Protein AF-A0AAV4FGJ1-F1 (afdb_monomer_lite)

Foldseek 3Di:
DVVVVCVVVVVPPPPPPPDPVNVVVVVVVVVVVVVVVVVVVVVVVVVVCCCVVCVPPDDDDDDAQDFDWDFDPPDPDPVPTDTDTRDGHHDDDDDDD

Radius of gyration: 28.73 Å; chains: 1; bounding box: 52×42×65 Å

Organism: NCBI:txid1093978

Secondary structure (DSSP, 8-state):
--HHHHHHTT---------HHHHHHHHHHHHHHHHHHHHHHHHHHHHHHHHHHHTT----PPPTT-EEEEE----SSTTT--EEEEEE-----S---

pLDDT: mean 84.72, std 12.52, range [44.38, 97.94]

Sequence (97 aa):
MHILRELWTKNIEEPEVKTSYEHVLNLRERLGDTLKIAREELEKAQGRQKHYYDRTAMCRKLSVGEKVLVLLPTDSNKLLMQWKGPFEVVATVGVKD

Structure (mmCIF, N/CA/C/O backbone):
data_AF-A0AAV4FGJ1-F1
#
_entry.id   AF-A0AAV4FGJ1-F1
#
loop_
_atom_site.group_PDB
_atom_site.id
_atom_site.type_symbol
_atom_site.label_atom_id
_atom_site.label_alt_id
_atom_site.label_comp_id
_atom_site.label_asym_id
_atom_site.label_entity_id
_atom_site.label_seq_id
_atom_site.pdbx_PDB_ins_code
_atom_site.Cartn_x
_atom_site.Cartn_y
_atom_site.Cartn_z
_atom_site.occupancy
_atom_site.B_iso_or_equiv
_atom_site.auth_seq_id
_atom_site.auth_comp_id
_atom_site.auth_asym_id
_atom_site.auth_atom_id
_atom_site.pdbx_PDB_model_num
ATOM 1 N N . MET A 1 1 ? 25.747 24.274 -22.717 1.00 55.34 1 MET A N 1
ATOM 2 C CA . MET A 1 1 ? 26.336 24.901 -23.927 1.00 55.34 1 MET A CA 1
ATOM 3 C C . MET A 1 1 ? 27.109 23.900 -24.806 1.00 55.34 1 MET A C 1
ATOM 5 O O . MET A 1 1 ? 28.053 24.294 -25.474 1.00 55.34 1 MET A O 1
ATOM 9 N N . HIS A 1 2 ? 26.733 22.615 -24.839 1.00 62.16 2 HIS A N 1
ATOM 10 C CA . HIS A 1 2 ? 27.366 21.625 -25.732 1.00 62.16 2 HIS A CA 1
ATOM 11 C C . HIS A 1 2 ? 26.470 21.375 -26.955 1.00 62.16 2 HIS A C 1
ATOM 13 O O . HIS A 1 2 ? 26.867 21.626 -28.086 1.00 62.16 2 HIS A O 1
ATOM 19 N N . ILE A 1 3 ? 25.189 21.120 -26.675 1.00 69.31 3 ILE A N 1
ATOM 20 C CA . ILE A 1 3 ? 24.116 20.878 -27.651 1.00 69.31 3 ILE A CA 1
ATOM 21 C C . ILE A 1 3 ? 23.985 22.008 -28.695 1.00 69.31 3 ILE A C 1
ATOM 23 O O . ILE A 1 3 ? 23.866 21.753 -29.887 1.00 69.31 3 ILE A O 1
ATOM 27 N N . LEU A 1 4 ? 24.056 23.279 -28.271 1.00 73.62 4 LEU A N 1
ATOM 28 C CA . LEU A 1 4 ? 23.973 24.439 -29.179 1.00 73.62 4 LEU A CA 1
ATOM 29 C C . LEU A 1 4 ? 25.168 24.544 -30.140 1.00 73.62 4 LEU A C 1
ATOM 31 O O . LEU A 1 4 ? 25.004 24.980 -31.276 1.00 73.62 4 LEU A O 1
ATOM 35 N N . ARG A 1 5 ? 26.367 24.152 -29.689 1.00 73.81 5 ARG A N 1
ATOM 36 C CA . ARG A 1 5 ? 27.571 24.148 -30.527 1.00 73.81 5 ARG A CA 1
ATOM 37 C C . ARG A 1 5 ? 27.453 23.046 -31.575 1.00 73.81 5 ARG A C 1
ATOM 39 O O . ARG A 1 5 ? 27.630 23.315 -32.755 1.00 73.81 5 ARG A O 1
ATOM 46 N N . GLU A 1 6 ? 27.083 21.840 -31.164 1.0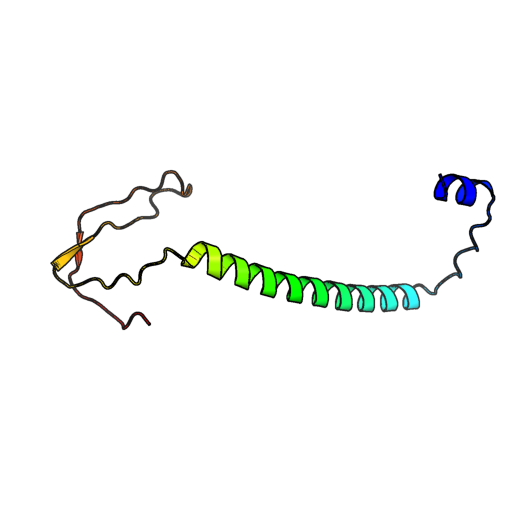0 66.81 6 GLU A N 1
ATOM 47 C CA . GLU A 1 6 ? 26.914 20.681 -32.052 1.00 66.81 6 GLU A CA 1
ATOM 48 C C . GLU A 1 6 ? 25.886 20.935 -33.165 1.00 66.81 6 GLU A C 1
ATOM 50 O O . GLU A 1 6 ? 26.193 20.708 -34.335 1.00 66.81 6 GLU A O 1
ATOM 55 N N . LEU A 1 7 ? 24.725 21.511 -32.826 1.00 71.62 7 LEU A N 1
ATOM 56 C CA . LEU A 1 7 ? 23.677 21.863 -33.795 1.00 71.62 7 LEU A CA 1
ATOM 57 C C . LEU A 1 7 ? 24.154 22.875 -34.847 1.00 71.62 7 LEU A C 1
ATOM 59 O O . LEU A 1 7 ? 23.832 22.747 -36.027 1.00 71.62 7 LEU A O 1
ATOM 63 N N . TRP A 1 8 ? 24.929 23.882 -34.436 1.00 72.81 8 TRP A N 1
ATOM 64 C CA . TRP A 1 8 ? 25.386 24.938 -35.341 1.00 72.81 8 TRP A CA 1
ATOM 65 C C . TRP A 1 8 ? 26.580 24.505 -36.201 1.00 72.81 8 TRP A C 1
ATOM 67 O O . TRP A 1 8 ? 26.728 24.964 -37.332 1.00 72.81 8 TRP A O 1
ATOM 77 N N . THR A 1 9 ? 27.408 23.583 -35.702 1.00 78.50 9 THR A N 1
ATOM 78 C CA . THR A 1 9 ? 28.598 23.115 -36.433 1.00 78.50 9 THR A CA 1
ATOM 79 C C . THR A 1 9 ? 28.270 22.056 -37.495 1.00 78.50 9 THR A C 1
ATOM 81 O O . THR A 1 9 ? 29.181 21.606 -38.179 1.00 78.50 9 THR A O 1
ATOM 84 N N . LYS A 1 10 ? 26.998 21.638 -37.645 1.00 62.41 10 LYS A N 1
ATOM 85 C CA . LYS A 1 10 ? 26.565 20.535 -38.532 1.00 62.41 10 LYS A CA 1
ATOM 86 C C . LYS A 1 10 ? 27.371 19.232 -38.357 1.00 62.41 10 LYS A C 1
ATOM 88 O O . LYS A 1 10 ? 27.300 18.357 -39.206 1.00 62.41 10 LYS A O 1
ATOM 93 N N . ASN A 1 11 ? 28.061 19.070 -37.225 1.00 58.00 11 ASN A N 1
ATOM 94 C CA . ASN A 1 11 ? 28.725 17.834 -36.789 1.00 58.00 11 ASN A CA 1
ATOM 95 C C . ASN A 1 11 ? 27.704 16.849 -36.193 1.00 58.00 11 ASN A C 1
ATOM 97 O O . ASN A 1 11 ? 27.974 16.147 -35.222 1.00 58.00 11 ASN A O 1
ATOM 101 N N . ILE A 1 12 ? 26.490 16.853 -36.733 1.00 60.16 12 ILE A N 1
ATOM 102 C CA . ILE A 1 12 ? 25.520 15.806 -36.471 1.00 60.16 12 ILE A CA 1
ATOM 103 C C . ILE A 1 12 ? 25.881 14.774 -37.523 1.00 60.16 12 ILE A C 1
ATOM 105 O O . ILE A 1 12 ? 25.619 15.011 -38.701 1.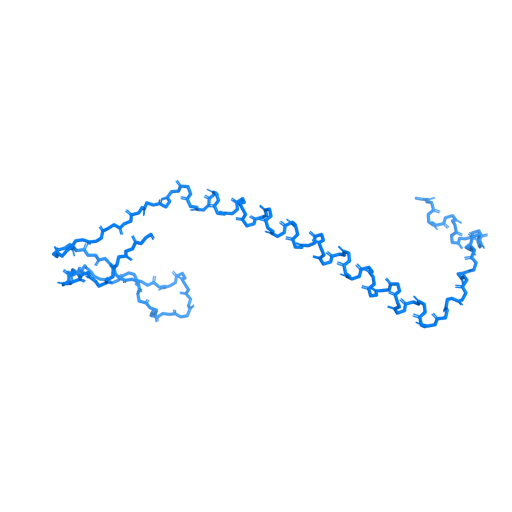00 60.16 12 ILE A O 1
ATOM 109 N N . GLU A 1 13 ? 26.560 13.697 -37.125 1.00 61.84 13 GLU A N 1
ATOM 110 C CA . GLU A 1 13 ? 26.634 12.517 -37.983 1.00 61.84 13 GLU A CA 1
ATOM 111 C C . GLU A 1 13 ? 25.200 12.235 -38.426 1.00 61.84 13 GLU A C 1
ATOM 113 O O . GLU A 1 13 ? 24.318 12.071 -37.575 1.00 61.84 13 GLU A O 1
ATOM 118 N N . GLU A 1 14 ? 24.941 12.345 -39.735 1.00 59.28 14 GLU A N 1
ATOM 119 C CA . GLU A 1 14 ? 23.605 12.115 -40.270 1.00 59.28 14 GLU A CA 1
ATOM 120 C C . GLU A 1 14 ? 23.143 10.775 -39.710 1.00 59.28 14 GLU A C 1
ATOM 122 O O . GLU A 1 14 ? 23.880 9.792 -39.843 1.00 59.28 14 GLU A O 1
ATOM 127 N N . PRO A 1 15 ? 22.000 10.732 -39.000 1.00 61.75 15 PRO A N 1
ATOM 128 C CA . PRO A 1 15 ? 21.574 9.500 -38.378 1.00 61.75 15 PRO A CA 1
ATOM 129 C C . PRO A 1 15 ? 21.463 8.475 -39.494 1.00 61.75 15 PRO A C 1
ATOM 131 O O . PRO A 1 15 ? 20.673 8.662 -40.422 1.00 61.75 15 PRO A O 1
ATOM 134 N N . GLU A 1 16 ? 22.297 7.436 -39.409 1.00 60.38 16 GLU A N 1
ATOM 135 C CA . GLU A 1 16 ? 22.246 6.277 -40.287 1.00 60.38 16 GLU A CA 1
ATOM 136 C C . GLU A 1 16 ? 20.769 5.921 -40.445 1.00 60.38 16 GLU A C 1
ATOM 138 O O . GLU A 1 16 ? 20.064 5.785 -39.437 1.00 60.38 16 GLU A O 1
ATOM 143 N N . VAL A 1 17 ? 20.265 5.939 -41.684 1.00 61.25 17 VAL A N 1
ATOM 144 C CA . VAL A 1 17 ? 18.834 5.793 -41.967 1.00 61.25 17 VAL A CA 1
ATOM 145 C C . VAL A 1 17 ? 18.438 4.381 -41.556 1.00 61.25 17 VAL A C 1
ATOM 147 O O . VAL A 1 17 ? 18.471 3.451 -42.356 1.00 61.25 17 VAL A O 1
ATOM 150 N N . LYS A 1 18 ? 18.105 4.213 -40.275 1.00 62.22 18 LYS A N 1
ATOM 151 C CA . LYS A 1 18 ? 17.668 2.940 -39.725 1.00 62.22 18 LYS A CA 1
ATOM 152 C C . LYS A 1 18 ? 16.397 2.565 -40.444 1.00 62.22 18 LYS A C 1
ATOM 154 O O . LYS A 1 18 ? 15.467 3.373 -40.553 1.00 62.22 18 LYS A O 1
ATOM 159 N N . THR A 1 19 ? 16.349 1.333 -40.922 1.00 80.81 19 THR A N 1
ATOM 160 C CA . THR A 1 19 ? 15.127 0.826 -41.533 1.00 80.81 19 THR A CA 1
ATOM 161 C C . THR A 1 19 ? 14.017 0.930 -40.486 1.00 80.81 19 THR A C 1
ATOM 163 O O . THR A 1 19 ? 14.242 0.664 -39.304 1.00 80.81 19 THR A O 1
ATOM 166 N N . SER A 1 20 ? 12.806 1.321 -40.884 1.00 79.69 20 SER A N 1
ATOM 167 C CA . SER A 1 20 ? 11.661 1.448 -39.965 1.00 79.69 20 SER A CA 1
ATOM 168 C C . SER A 1 20 ? 11.469 0.202 -39.084 1.00 79.69 20 SER A C 1
ATOM 170 O O . SER A 1 20 ? 11.113 0.309 -37.913 1.00 79.69 20 SER A O 1
ATOM 172 N N . TYR A 1 21 ? 11.799 -0.972 -39.624 1.00 82.81 21 TYR A N 1
ATOM 173 C CA . TYR A 1 21 ? 11.849 -2.247 -38.916 1.00 82.81 21 TYR A CA 1
ATOM 174 C C . TYR A 1 21 ? 12.854 -2.284 -37.747 1.00 82.81 21 TYR A C 1
ATOM 176 O O . TYR A 1 21 ? 12.494 -2.686 -36.642 1.00 82.81 21 TYR A O 1
ATOM 184 N N . GLU A 1 22 ? 14.091 -1.826 -37.953 1.00 86.25 22 GLU A N 1
ATOM 185 C CA . GLU A 1 22 ? 15.133 -1.782 -36.914 1.00 86.25 22 GLU A CA 1
ATOM 186 C C . GLU A 1 22 ? 14.744 -0.838 -35.778 1.00 86.25 22 GLU A C 1
ATOM 188 O O . GLU A 1 22 ? 14.967 -1.132 -34.602 1.00 86.25 22 GLU A O 1
ATOM 193 N N . HIS A 1 23 ? 14.108 0.285 -36.119 1.00 86.56 23 HIS A N 1
ATOM 194 C CA . HIS A 1 23 ? 13.594 1.221 -35.129 1.00 86.56 23 HIS A CA 1
ATOM 195 C C . HIS A 1 23 ? 12.509 0.582 -34.249 1.00 86.56 23 HIS A C 1
ATOM 197 O O . HIS A 1 23 ? 12.564 0.699 -33.024 1.00 86.56 23 HIS A O 1
ATOM 203 N N . VAL A 1 24 ? 11.548 -0.126 -34.853 1.00 90.94 24 VAL A N 1
ATOM 204 C CA . VAL A 1 24 ? 10.477 -0.821 -34.120 1.00 90.94 24 VAL A CA 1
ATOM 205 C C . VAL A 1 24 ? 11.043 -1.923 -33.221 1.00 90.94 24 VAL A C 1
ATOM 207 O O . VAL A 1 24 ? 10.600 -2.061 -32.078 1.00 90.94 24 VAL A O 1
ATOM 210 N N . LEU A 1 25 ? 12.039 -2.675 -33.696 1.00 91.31 25 LEU A N 1
ATOM 211 C CA . LEU A 1 25 ? 12.688 -3.719 -32.903 1.00 91.31 25 LEU A CA 1
ATOM 212 C C . LEU A 1 25 ? 13.412 -3.127 -31.686 1.00 91.31 25 LEU A C 1
ATOM 214 O O . LEU A 1 25 ? 13.166 -3.554 -30.558 1.00 91.31 25 LEU A O 1
ATOM 218 N N . ASN A 1 26 ? 14.217 -2.082 -31.893 1.00 90.69 26 ASN A N 1
ATOM 219 C CA . ASN A 1 26 ? 14.921 -1.399 -30.809 1.00 90.69 26 ASN A CA 1
ATOM 220 C C . ASN A 1 26 ? 13.954 -0.773 -29.793 1.00 90.69 26 ASN A C 1
ATOM 222 O O . ASN A 1 26 ? 14.195 -0.814 -28.587 1.00 90.69 26 ASN A O 1
ATOM 226 N N . LEU A 1 27 ? 12.837 -0.210 -30.261 1.00 92.81 27 LEU A N 1
ATOM 227 C CA . LEU A 1 27 ? 11.811 0.335 -29.379 1.00 92.81 27 LEU A CA 1
ATOM 228 C C . LEU A 1 27 ? 11.192 -0.757 -28.501 1.00 92.81 27 LEU A C 1
ATOM 230 O O . LEU A 1 27 ? 11.021 -0.548 -27.300 1.00 92.81 27 LEU A O 1
ATOM 234 N N . ARG A 1 28 ? 10.883 -1.925 -29.074 1.00 94.62 28 ARG A N 1
ATOM 235 C CA . ARG A 1 28 ? 10.334 -3.064 -28.327 1.00 94.62 28 ARG A CA 1
ATOM 236 C C . ARG A 1 28 ? 11.290 -3.529 -27.228 1.00 94.62 28 ARG A C 1
ATOM 238 O O . ARG A 1 28 ? 10.838 -3.759 -26.109 1.00 94.62 28 ARG A O 1
ATOM 245 N N . GLU A 1 29 ? 12.579 -3.647 -27.529 1.00 95.44 29 GLU A N 1
ATOM 246 C CA . GLU A 1 29 ? 13.601 -4.028 -26.545 1.00 95.44 29 GLU A CA 1
ATOM 247 C C . GLU A 1 29 ? 13.682 -3.008 -25.406 1.00 95.44 29 GLU A C 1
ATOM 249 O O . GLU A 1 29 ? 13.532 -3.364 -24.239 1.00 95.44 29 GLU A O 1
ATOM 254 N N . ARG A 1 30 ? 13.768 -1.716 -25.742 1.00 95.94 30 ARG A N 1
ATOM 255 C CA . ARG A 1 30 ? 13.805 -0.630 -24.752 1.00 95.94 30 ARG A CA 1
ATOM 256 C C . ARG A 1 30 ? 12.561 -0.589 -23.867 1.00 95.94 30 ARG A C 1
ATOM 258 O O . ARG A 1 30 ? 12.663 -0.302 -22.675 1.00 95.94 30 ARG A O 1
ATOM 265 N N . LEU A 1 31 ? 11.380 -0.860 -24.423 1.00 96.75 31 LEU A N 1
ATOM 266 C CA . LEU A 1 31 ? 10.146 -0.966 -23.639 1.00 96.75 31 LEU A CA 1
ATOM 267 C C . LEU A 1 31 ? 10.189 -2.158 -22.675 1.00 96.75 31 LEU A C 1
ATOM 269 O O . LEU A 1 31 ? 9.753 -2.031 -21.533 1.00 96.75 31 LEU A O 1
ATOM 273 N N . GLY A 1 32 ? 10.749 -3.291 -23.101 1.00 96.44 32 GLY A N 1
ATOM 274 C CA . GLY A 1 32 ? 10.974 -4.445 -22.231 1.00 96.44 32 GLY A CA 1
ATOM 275 C C . GLY A 1 32 ? 11.895 -4.115 -21.055 1.00 96.44 32 GLY A C 1
ATOM 276 O O . GLY A 1 32 ? 11.545 -4.372 -19.902 1.00 96.44 32 GLY A O 1
ATOM 277 N N . ASP A 1 33 ? 13.029 -3.475 -21.335 1.00 96.44 33 ASP A N 1
ATOM 278 C CA . ASP A 1 33 ? 14.016 -3.109 -20.315 1.00 96.44 33 ASP A CA 1
ATOM 279 C C . ASP A 1 33 ? 13.465 -2.080 -19.323 1.00 96.44 33 ASP A C 1
ATOM 281 O O . ASP A 1 33 ? 13.601 -2.228 -18.107 1.00 96.44 33 ASP A O 1
ATOM 285 N N . THR A 1 34 ? 12.783 -1.050 -19.825 1.00 96.62 34 THR A N 1
ATOM 286 C CA . THR A 1 34 ? 12.169 -0.023 -18.970 1.00 96.62 34 THR A CA 1
ATOM 287 C C . THR A 1 34 ? 11.051 -0.590 -18.103 1.00 96.62 34 THR A C 1
ATOM 289 O O . THR A 1 34 ? 10.957 -0.229 -16.929 1.00 96.62 34 THR A O 1
ATOM 292 N N . LEU A 1 35 ? 10.245 -1.522 -18.623 1.00 97.12 35 LEU A N 1
ATOM 293 C CA . LEU A 1 35 ? 9.223 -2.212 -17.838 1.00 97.12 35 LEU A CA 1
ATOM 294 C C . LEU A 1 35 ? 9.842 -3.046 -16.714 1.00 97.12 35 LEU A C 1
ATOM 296 O O . LEU A 1 35 ? 9.315 -3.056 -15.600 1.00 97.12 35 LEU A O 1
ATOM 300 N N . LYS A 1 36 ? 10.964 -3.725 -16.981 1.00 97.50 36 LYS A N 1
ATOM 301 C CA . LYS A 1 36 ? 11.692 -4.486 -15.961 1.00 97.50 36 LYS A CA 1
ATOM 302 C C . LYS A 1 36 ? 12.150 -3.578 -14.819 1.00 97.50 36 LYS A C 1
ATOM 304 O O . LYS A 1 36 ? 11.856 -3.873 -13.663 1.00 97.50 36 LYS A O 1
ATOM 309 N N . ILE A 1 37 ? 12.771 -2.443 -15.141 1.00 97.69 37 ILE A N 1
ATOM 310 C CA . ILE A 1 37 ? 13.204 -1.450 -14.144 1.00 97.69 37 ILE A CA 1
ATOM 311 C C . ILE A 1 37 ? 12.003 -0.918 -13.353 1.00 97.69 37 ILE A C 1
ATOM 313 O O . ILE A 1 37 ? 12.035 -0.870 -12.124 1.00 97.69 37 ILE A O 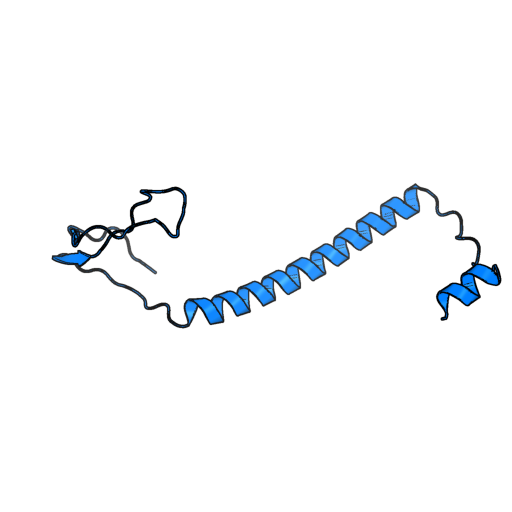1
ATOM 317 N N . ALA A 1 38 ? 10.919 -0.555 -14.044 1.00 97.56 38 ALA A N 1
ATOM 318 C CA . ALA A 1 38 ? 9.708 -0.057 -13.402 1.00 97.56 38 ALA A CA 1
ATOM 319 C C . ALA A 1 38 ? 9.127 -1.078 -12.414 1.00 97.56 38 ALA A C 1
ATOM 321 O O . ALA A 1 38 ? 8.721 -0.704 -11.316 1.00 97.56 38 ALA A O 1
ATOM 322 N N . ARG A 1 39 ? 9.124 -2.366 -12.774 1.00 97.44 39 ARG A N 1
ATOM 323 C CA . ARG A 1 39 ? 8.653 -3.444 -11.901 1.00 97.44 39 ARG A CA 1
ATOM 324 C C . ARG A 1 39 ? 9.522 -3.596 -10.655 1.00 97.44 39 ARG A C 1
ATOM 326 O O . ARG A 1 39 ? 8.979 -3.660 -9.556 1.00 97.44 39 ARG A O 1
ATOM 333 N N . GLU A 1 40 ? 10.842 -3.622 -10.810 1.00 97.94 40 GLU A N 1
ATOM 334 C CA . GLU A 1 40 ? 11.773 -3.750 -9.682 1.00 97.94 40 GLU A CA 1
ATOM 335 C C . GLU A 1 40 ? 11.621 -2.589 -8.687 1.00 97.94 40 GLU A C 1
ATOM 337 O O . GLU A 1 40 ? 11.578 -2.796 -7.473 1.00 97.94 40 GLU A O 1
ATOM 342 N N . GLU A 1 41 ? 11.486 -1.357 -9.181 1.00 97.50 41 GLU A N 1
ATOM 343 C CA . GLU A 1 41 ? 11.267 -0.193 -8.318 1.00 97.50 41 GLU A CA 1
ATOM 344 C C . GLU A 1 41 ? 9.884 -0.189 -7.665 1.00 97.50 41 GLU A C 1
ATOM 346 O O . GLU A 1 41 ? 9.747 0.219 -6.507 1.00 97.50 41 GLU A O 1
ATOM 351 N N . LEU A 1 42 ? 8.865 -0.689 -8.366 1.00 97.69 42 LEU A N 1
ATOM 352 C CA . LEU A 1 42 ? 7.522 -0.850 -7.824 1.00 97.69 42 LEU A CA 1
ATOM 353 C C . LEU A 1 42 ? 7.521 -1.854 -6.664 1.00 97.69 42 LEU A C 1
ATOM 355 O O . LEU A 1 42 ? 6.968 -1.548 -5.609 1.00 97.69 42 LEU A O 1
ATOM 359 N N . GLU A 1 43 ? 8.196 -2.995 -6.800 1.00 97.50 43 GLU A N 1
ATOM 360 C CA . GLU A 1 43 ? 8.334 -3.993 -5.729 1.00 97.50 43 GLU A CA 1
ATOM 361 C C . GLU A 1 43 ? 9.065 -3.408 -4.502 1.00 97.50 43 GLU A C 1
ATOM 363 O O . GLU A 1 43 ? 8.596 -3.536 -3.365 1.00 97.50 43 GLU A O 1
ATOM 368 N N . LYS A 1 44 ? 10.158 -2.659 -4.708 1.00 97.50 44 LYS A N 1
ATOM 369 C CA . LYS A 1 44 ? 10.859 -1.948 -3.619 1.00 97.50 44 LYS A CA 1
ATOM 370 C C . LYS A 1 44 ? 9.960 -0.914 -2.941 1.00 97.50 44 LYS A C 1
ATOM 372 O O . LYS A 1 44 ? 9.958 -0.796 -1.712 1.00 97.50 44 LYS A O 1
ATOM 377 N N . ALA A 1 45 ? 9.206 -0.142 -3.722 1.00 96.94 45 ALA A N 1
ATOM 378 C CA . ALA A 1 45 ? 8.285 0.861 -3.203 1.00 96.94 45 ALA A CA 1
ATOM 379 C C . ALA A 1 45 ? 7.157 0.219 -2.388 1.00 96.94 45 ALA A C 1
ATOM 381 O O . ALA A 1 45 ? 6.875 0.701 -1.291 1.00 96.94 45 ALA A O 1
ATOM 382 N N . GLN A 1 46 ? 6.578 -0.886 -2.864 1.00 96.62 46 GLN A N 1
ATOM 383 C CA . GLN A 1 46 ? 5.581 -1.665 -2.127 1.00 96.62 46 GLN A CA 1
ATOM 384 C C . GLN A 1 46 ? 6.129 -2.154 -0.784 1.00 96.62 46 GLN A C 1
ATOM 386 O O . GLN A 1 46 ? 5.463 -1.992 0.238 1.00 96.62 46 GLN A O 1
ATOM 391 N N . GLY A 1 47 ? 7.360 -2.673 -0.751 1.00 96.25 47 GLY A N 1
ATOM 392 C CA . GLY A 1 47 ? 8.012 -3.090 0.493 1.00 96.25 47 GLY A CA 1
ATOM 393 C C . GLY A 1 47 ? 8.139 -1.946 1.506 1.00 96.25 47 GLY A C 1
ATOM 394 O O . GLY A 1 47 ? 7.767 -2.099 2.671 1.00 96.25 47 GLY A O 1
ATOM 395 N N . ARG A 1 48 ? 8.590 -0.766 1.055 1.00 95.75 48 ARG A N 1
ATOM 396 C CA . ARG A 1 48 ? 8.666 0.439 1.901 1.00 95.75 48 ARG A CA 1
ATOM 397 C C . ARG A 1 48 ? 7.288 0.867 2.399 1.00 95.75 48 ARG A C 1
ATOM 399 O O . ARG A 1 48 ? 7.126 1.117 3.589 1.00 95.75 48 ARG A O 1
ATOM 406 N N . GLN A 1 49 ? 6.302 0.943 1.509 1.00 95.56 49 GLN A N 1
ATOM 407 C CA . GLN A 1 49 ? 4.937 1.343 1.853 1.00 95.56 49 GLN A CA 1
ATOM 408 C C . GLN A 1 49 ? 4.336 0.409 2.900 1.00 95.56 49 GLN A C 1
ATOM 410 O O . GLN A 1 49 ? 3.854 0.891 3.920 1.00 95.56 49 GLN A O 1
ATOM 415 N N . LYS A 1 50 ? 4.440 -0.909 2.701 1.00 94.06 50 LYS A N 1
ATOM 416 C CA . LYS A 1 50 ? 3.977 -1.904 3.671 1.00 94.06 50 LYS A CA 1
ATOM 417 C C . LYS A 1 50 ? 4.622 -1.681 5.035 1.00 94.06 50 LYS A C 1
ATOM 419 O O . LYS A 1 50 ? 3.923 -1.574 6.032 1.00 94.06 50 LYS A O 1
ATOM 424 N N . HIS A 1 51 ? 5.945 -1.526 5.078 1.00 92.75 51 HIS A N 1
ATOM 425 C CA . HIS A 1 51 ? 6.649 -1.262 6.331 1.00 92.75 51 HIS A CA 1
ATOM 426 C C . HIS A 1 51 ? 6.149 0.012 7.032 1.00 92.75 51 HIS A C 1
ATOM 428 O O . HIS A 1 51 ? 5.858 -0.022 8.224 1.00 92.75 51 HIS A O 1
ATOM 434 N N . TYR A 1 52 ? 6.017 1.132 6.315 1.00 94.06 52 TYR A N 1
ATOM 435 C CA . TYR A 1 52 ? 5.615 2.406 6.919 1.00 94.06 52 TYR A CA 1
ATOM 436 C C . TYR A 1 52 ? 4.136 2.470 7.306 1.00 94.06 52 TYR A C 1
ATOM 438 O O . TYR A 1 52 ? 3.815 3.081 8.327 1.00 94.06 52 TYR A O 1
ATOM 446 N N . TYR A 1 53 ? 3.241 1.883 6.513 1.00 91.38 53 TYR A N 1
ATOM 447 C CA . TYR A 1 53 ? 1.801 1.949 6.758 1.00 91.38 53 TYR A CA 1
ATOM 448 C C . TYR A 1 53 ? 1.320 0.868 7.731 1.00 91.38 53 TYR A C 1
ATOM 450 O O . TYR A 1 53 ? 0.448 1.156 8.550 1.00 91.38 53 TYR A O 1
ATOM 458 N N . ASP A 1 54 ? 1.944 -0.315 7.745 1.00 91.75 54 ASP A N 1
ATOM 459 C CA . ASP A 1 54 ? 1.573 -1.395 8.668 1.00 91.75 54 ASP A CA 1
ATOM 460 C C . ASP A 1 54 ? 2.258 -1.269 10.038 1.00 91.75 54 ASP A C 1
ATOM 462 O O . ASP A 1 54 ? 1.903 -1.986 10.969 1.00 91.75 54 ASP A O 1
ATOM 466 N N . ARG A 1 55 ? 3.211 -0.341 10.225 1.00 88.94 55 ARG A N 1
ATOM 467 C CA . ARG A 1 55 ? 3.960 -0.199 11.494 1.00 88.94 55 ARG A CA 1
ATOM 468 C C . ARG A 1 55 ? 3.076 -0.001 12.732 1.00 88.94 55 ARG A C 1
ATOM 470 O O . ARG A 1 55 ? 3.468 -0.380 13.828 1.00 88.94 55 ARG A O 1
ATOM 477 N N . THR A 1 56 ? 1.911 0.628 12.571 1.00 86.81 56 THR A N 1
ATOM 478 C CA . THR A 1 56 ? 0.919 0.838 13.642 1.00 86.81 56 THR A CA 1
ATOM 479 C C . THR A 1 56 ? -0.318 -0.039 13.468 1.00 86.81 56 THR A C 1
ATOM 481 O O . THR A 1 56 ? -1.304 0.136 14.186 1.00 86.81 56 THR A O 1
ATOM 484 N N . ALA A 1 57 ? -0.316 -0.945 12.488 1.00 85.00 57 ALA A N 1
ATOM 485 C CA . ALA A 1 57 ? -1.415 -1.867 12.284 1.00 85.00 57 ALA A CA 1
ATOM 486 C C . ALA A 1 57 ? -1.407 -2.887 13.424 1.0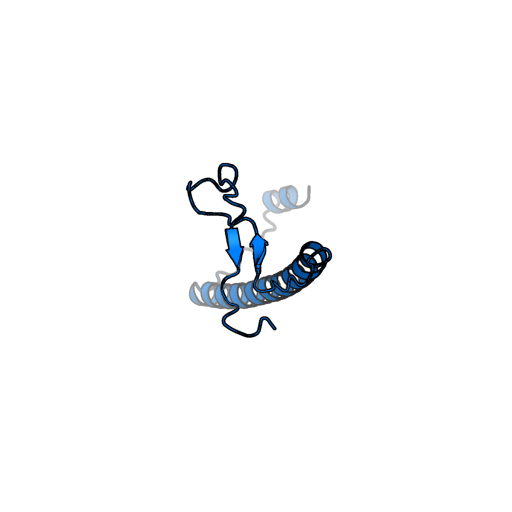0 85.00 57 ALA A C 1
ATOM 488 O O . ALA A 1 57 ? -0.503 -3.705 13.563 1.00 85.00 57 ALA A O 1
ATOM 489 N N . MET A 1 58 ? -2.428 -2.813 14.269 1.00 81.12 58 MET A N 1
ATOM 490 C CA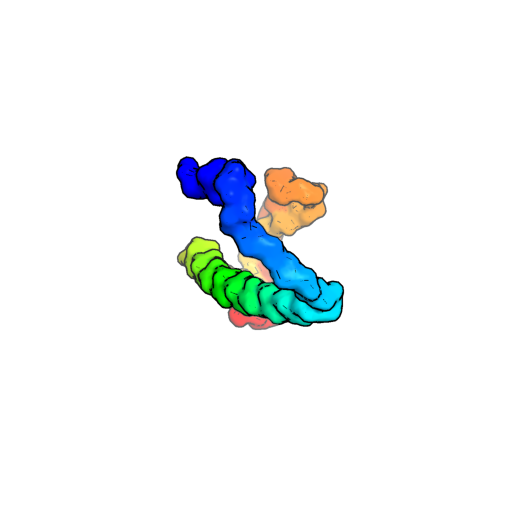 . MET A 1 58 ? -2.639 -3.782 15.332 1.00 81.12 58 MET A CA 1
ATOM 491 C C . MET A 1 58 ? -3.604 -4.853 14.832 1.00 81.12 58 MET A C 1
ATOM 493 O O . MET A 1 58 ? -4.646 -4.526 14.257 1.00 81.12 58 MET A O 1
ATOM 497 N N . CYS A 1 59 ? -3.285 -6.125 15.071 1.00 78.25 59 CYS A N 1
ATOM 498 C CA . CYS A 1 59 ? -4.209 -7.217 14.786 1.00 78.25 59 CYS A CA 1
ATOM 499 C C . CYS A 1 59 ? -5.431 -7.082 15.710 1.00 78.25 59 CYS A C 1
ATOM 501 O O . CYS A 1 59 ? -5.345 -7.312 16.917 1.00 78.25 59 CYS A O 1
ATOM 503 N N . ARG A 1 60 ? -6.567 -6.645 15.154 1.00 80.81 60 ARG A N 1
ATOM 504 C CA . ARG A 1 60 ? -7.820 -6.474 15.901 1.00 80.81 60 ARG A CA 1
ATOM 505 C C . ARG A 1 60 ? -8.623 -7.768 15.854 1.00 80.81 60 ARG A C 1
ATOM 507 O O . ARG A 1 60 ? -9.233 -8.090 14.830 1.00 80.81 60 ARG A O 1
ATOM 514 N N . LYS A 1 61 ? -8.637 -8.485 16.976 1.00 84.06 61 LYS A N 1
ATOM 515 C CA . LYS A 1 61 ? -9.563 -9.594 17.220 1.00 84.06 61 LYS A CA 1
ATOM 516 C C . LYS A 1 61 ? -10.817 -9.021 17.866 1.00 84.06 61 LYS A C 1
ATOM 518 O O . LYS A 1 61 ? -10.704 -8.337 18.872 1.00 84.06 61 LYS A O 1
ATOM 523 N N . LEU A 1 62 ? -11.966 -9.273 17.250 1.00 87.31 62 LEU A N 1
ATOM 524 C CA . LEU A 1 62 ? -13.264 -8.877 17.788 1.00 87.31 62 LEU A CA 1
ATOM 525 C C . LEU A 1 62 ? -13.840 -10.058 18.560 1.00 87.31 62 LEU A C 1
ATOM 527 O O . LEU A 1 62 ? -13.816 -11.176 18.041 1.00 87.31 62 LEU A O 1
ATOM 531 N N . SER A 1 63 ? -14.347 -9.831 19.766 1.00 89.12 63 SER A N 1
ATOM 532 C CA . SER A 1 63 ? -15.067 -10.848 20.538 1.00 89.12 63 SER A CA 1
ATOM 533 C C . SER A 1 63 ? -16.576 -10.625 20.477 1.00 89.12 63 SER A C 1
ATOM 535 O O . SER A 1 63 ? -17.053 -9.503 20.319 1.00 89.12 63 SER A O 1
ATOM 537 N N . VAL A 1 64 ? -17.343 -11.711 20.599 1.00 92.19 64 VAL A N 1
ATOM 538 C CA . VAL A 1 64 ? -18.805 -11.629 20.728 1.00 92.19 64 VAL A CA 1
ATOM 539 C C . VAL A 1 64 ? -19.152 -10.794 21.966 1.00 92.19 64 VAL A C 1
ATOM 541 O O . VAL A 1 64 ? -18.536 -10.968 23.017 1.00 92.19 64 VAL A O 1
ATOM 544 N N . GLY A 1 65 ? -20.102 -9.870 21.826 1.00 90.75 65 GLY A N 1
ATOM 545 C CA . GLY A 1 65 ? -20.482 -8.907 22.864 1.00 90.75 65 GLY A CA 1
ATOM 546 C C . GLY A 1 65 ? -19.672 -7.604 22.873 1.00 90.75 65 GLY A C 1
ATOM 547 O O . GLY A 1 65 ? -20.019 -6.666 23.591 1.00 90.75 65 GLY A O 1
ATOM 548 N N . GLU A 1 66 ? -18.603 -7.493 22.076 1.00 91.75 66 GLU A N 1
ATOM 549 C CA . GLU A 1 66 ? -17.833 -6.251 21.971 1.00 91.75 66 GLU A CA 1
ATOM 550 C C . GLU A 1 66 ? -18.617 -5.174 21.205 1.00 91.75 66 GLU A C 1
ATOM 552 O O . GLU A 1 66 ? -19.289 -5.449 20.207 1.00 91.75 66 GLU A O 1
ATOM 557 N N . LYS A 1 67 ? -18.515 -3.925 21.671 1.00 93.50 67 LYS A N 1
ATOM 558 C CA . LYS A 1 67 ? -19.133 -2.758 21.039 1.00 93.50 67 LYS A CA 1
ATOM 559 C C . LYS A 1 67 ? -18.182 -2.131 20.026 1.00 93.50 67 LYS A C 1
ATOM 561 O O . LYS A 1 67 ? -17.167 -1.552 20.402 1.00 93.50 67 LYS A O 1
ATOM 566 N N . VAL A 1 68 ? -18.540 -2.190 18.749 1.00 91.75 68 VAL A N 1
ATOM 567 C CA . VAL A 1 68 ? -17.711 -1.723 17.632 1.00 91.75 68 VAL A CA 1
ATOM 568 C C . VAL A 1 68 ? -18.413 -0.658 16.799 1.00 91.75 68 VAL A C 1
ATOM 570 O O . VAL A 1 68 ? -19.639 -0.605 16.707 1.00 91.75 68 VAL A O 1
ATOM 573 N N . LEU A 1 69 ? -17.620 0.199 16.1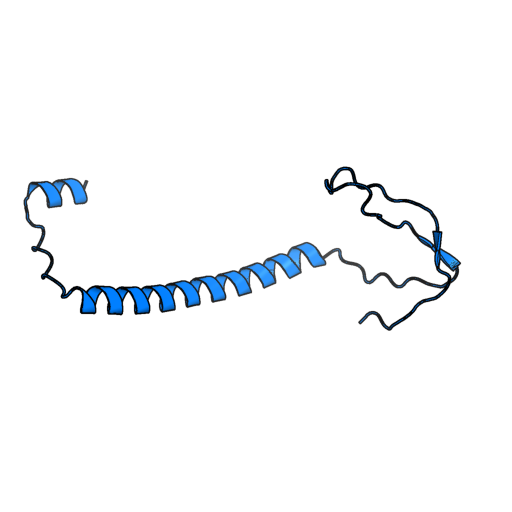61 1.00 93.19 69 LEU A N 1
ATOM 574 C CA . LEU A 1 69 ? -18.109 1.141 15.160 1.00 93.19 69 LEU A CA 1
ATOM 575 C C . LEU A 1 69 ? -17.940 0.548 13.763 1.00 93.19 69 LEU A C 1
ATOM 577 O O . LEU A 1 69 ? -16.932 -0.094 13.465 1.00 93.19 69 LEU A O 1
ATOM 581 N N . VAL A 1 70 ? -18.908 0.813 12.893 1.00 90.69 70 VAL A N 1
ATOM 582 C CA . VAL A 1 70 ? -18.897 0.379 11.496 1.00 90.69 70 VAL A CA 1
ATOM 583 C C . VAL A 1 70 ? -18.839 1.607 10.601 1.00 90.69 70 VAL A C 1
ATOM 585 O O . VAL A 1 70 ? -19.669 2.510 10.711 1.00 90.69 70 VAL A O 1
ATOM 588 N N . LEU A 1 71 ? -17.854 1.641 9.706 1.00 89.69 71 LEU A N 1
ATOM 589 C CA . LEU A 1 71 ? -17.780 2.647 8.654 1.00 89.69 71 LEU A CA 1
ATOM 590 C C . LEU A 1 71 ? -18.643 2.178 7.482 1.00 89.69 71 LEU A C 1
ATOM 592 O O . LEU A 1 71 ? -18.289 1.223 6.792 1.00 89.69 71 LEU A O 1
ATOM 596 N N . LEU A 1 72 ? -19.790 2.824 7.283 1.00 84.88 72 LEU A N 1
ATOM 597 C CA . LEU A 1 72 ? -20.678 2.528 6.161 1.00 84.88 72 LEU A CA 1
ATOM 598 C C . LEU A 1 72 ? -20.362 3.465 4.990 1.00 84.88 72 LEU A C 1
ATOM 600 O O . LEU A 1 72 ? -20.058 4.637 5.228 1.00 84.88 72 LEU A O 1
ATOM 604 N N . PRO A 1 73 ? -20.475 3.001 3.734 1.00 86.44 73 PRO A N 1
ATOM 605 C CA . PRO A 1 73 ? -20.267 3.843 2.565 1.00 86.44 73 PRO A CA 1
ATOM 606 C C . PRO A 1 73 ? -21.485 4.752 2.340 1.00 86.44 73 PRO A C 1
ATOM 608 O O . PRO A 1 73 ? -22.269 4.559 1.418 1.00 86.44 73 PRO A O 1
ATOM 611 N N . THR A 1 74 ? -21.688 5.720 3.234 1.00 85.06 74 THR A N 1
ATOM 612 C CA . THR A 1 74 ? -22.796 6.684 3.166 1.00 85.06 74 THR A CA 1
ATOM 613 C C . THR A 1 74 ? -22.577 7.771 2.120 1.00 85.06 74 THR A C 1
ATOM 615 O O . THR A 1 74 ? -23.535 8.420 1.721 1.00 85.06 74 THR A O 1
ATOM 618 N N . ASP A 1 75 ? -21.330 7.968 1.694 1.00 81.50 75 ASP A N 1
ATOM 619 C CA . ASP A 1 75 ? -20.932 8.934 0.676 1.00 81.50 75 ASP A CA 1
ATOM 620 C C . ASP A 1 75 ? -19.855 8.309 -0.224 1.00 81.50 75 ASP A C 1
ATOM 622 O O . ASP A 1 75 ? -19.095 7.434 0.193 1.00 81.50 75 ASP A O 1
ATOM 626 N N . SER A 1 76 ? -19.779 8.784 -1.460 1.00 83.50 76 SER A N 1
ATOM 627 C CA . SER A 1 76 ? -18.663 8.569 -2.379 1.00 83.50 76 SER A CA 1
ATOM 628 C C . SER A 1 76 ? -17.359 9.212 -1.892 1.00 83.50 76 SER A C 1
ATOM 630 O O . SER A 1 76 ? -16.271 8.693 -2.153 1.00 83.50 76 SER A O 1
ATOM 632 N N . ASN A 1 77 ? -17.446 10.322 -1.151 1.00 84.75 77 ASN A N 1
ATOM 633 C CA . ASN A 1 77 ? -16.282 10.997 -0.600 1.00 84.75 77 ASN A CA 1
ATOM 634 C C . ASN A 1 77 ? -15.849 10.353 0.724 1.00 84.75 77 ASN A C 1
ATOM 636 O O . ASN A 1 77 ? -16.509 10.485 1.755 1.00 84.75 77 ASN A O 1
ATOM 640 N N . LYS A 1 78 ? -14.668 9.727 0.715 1.00 82.38 78 LYS A N 1
ATOM 641 C CA . LYS A 1 78 ? -14.069 9.063 1.883 1.00 82.38 78 LYS A CA 1
ATOM 642 C C . LYS A 1 78 ? -13.905 9.982 3.101 1.00 82.38 78 LYS A C 1
ATOM 644 O O . LYS A 1 78 ? -13.929 9.491 4.224 1.00 82.38 78 LYS A O 1
ATOM 649 N N . LEU A 1 79 ? -13.745 11.292 2.897 1.00 84.94 79 LEU A N 1
ATOM 650 C CA . LEU A 1 79 ? -13.596 12.266 3.987 1.00 84.94 79 LEU A CA 1
ATOM 651 C C . LEU A 1 79 ? -14.922 12.594 4.686 1.00 84.94 79 LEU A C 1
ATOM 653 O O . LEU A 1 79 ? -14.904 13.046 5.826 1.00 84.94 79 LEU A O 1
ATOM 657 N N . LEU A 1 80 ? -16.053 12.367 4.012 1.00 86.06 80 LEU A N 1
ATOM 658 C CA . LEU A 1 80 ? -17.397 12.602 4.546 1.00 86.06 80 LEU A CA 1
ATOM 659 C C . LEU A 1 80 ? -18.047 11.319 5.082 1.00 86.06 80 LEU A C 1
ATOM 661 O O . LEU A 1 80 ? -19.148 11.365 5.629 1.00 86.06 80 LEU A O 1
ATOM 665 N N . MET A 1 81 ? -17.373 10.171 4.954 1.00 88.31 81 MET A N 1
ATOM 666 C CA . MET A 1 81 ? -17.853 8.915 5.523 1.00 88.31 81 MET A CA 1
ATOM 667 C C . MET A 1 81 ? -17.881 8.985 7.052 1.00 88.31 81 MET A C 1
ATOM 669 O O . MET A 1 81 ? -16.922 9.411 7.697 1.00 88.31 81 MET A O 1
ATOM 673 N N . GLN A 1 82 ? -18.984 8.519 7.633 1.00 88.38 82 GLN A N 1
ATOM 674 C CA . GLN A 1 82 ? -19.218 8.565 9.073 1.00 88.38 82 GLN A CA 1
ATOM 675 C C . GLN A 1 82 ? -19.183 7.165 9.683 1.00 88.38 82 GLN A C 1
ATOM 677 O O . GLN A 1 82 ? -19.765 6.214 9.154 1.00 88.38 82 GLN A O 1
ATOM 682 N N . TRP A 1 83 ? -18.538 7.054 10.842 1.00 91.38 83 TRP A N 1
ATOM 683 C CA . TRP A 1 83 ? -18.628 5.871 11.691 1.00 91.38 83 TRP A CA 1
ATOM 684 C C . TRP A 1 83 ? -20.003 5.824 12.358 1.00 91.38 83 TRP A C 1
ATOM 686 O O . TRP A 1 83 ? -20.415 6.794 12.993 1.00 91.38 83 TRP A O 1
ATOM 696 N N . LYS A 1 84 ? -20.710 4.698 12.238 1.00 89.56 84 LYS A N 1
ATOM 697 C CA . LYS A 1 84 ? -21.986 4.454 12.922 1.00 89.56 84 LYS A CA 1
ATOM 698 C C . LYS A 1 84 ? -21.825 3.402 14.013 1.00 89.56 84 LYS A C 1
ATOM 700 O O . LYS A 1 84 ? -21.025 2.477 13.874 1.00 89.56 84 LYS A O 1
ATOM 705 N N . GLY A 1 85 ? -22.616 3.527 15.074 1.00 88.69 85 GLY A N 1
ATOM 706 C CA . GLY A 1 85 ? -22.636 2.592 16.199 1.00 88.69 85 GLY A CA 1
ATOM 707 C C . GLY A 1 85 ? -22.590 3.315 17.548 1.00 88.69 85 GLY A C 1
ATOM 708 O O . GLY A 1 85 ? -22.812 4.527 17.588 1.00 88.69 85 GLY A O 1
ATOM 709 N N . PRO A 1 86 ? -22.304 2.604 18.652 1.00 91.88 86 PRO A N 1
ATOM 710 C CA . PRO A 1 86 ? -21.720 1.260 18.710 1.00 91.88 86 PRO A CA 1
ATOM 711 C C . PRO A 1 86 ? -22.715 0.122 18.445 1.00 91.88 86 PRO A C 1
ATOM 713 O O . PRO A 1 86 ? -23.816 0.113 18.988 1.00 91.88 86 PRO A O 1
ATOM 716 N N . PHE A 1 87 ? -22.291 -0.860 17.653 1.00 92.75 87 PHE A N 1
ATOM 717 C CA . PHE A 1 87 ? -22.995 -2.122 17.420 1.00 92.75 87 PHE A CA 1
ATOM 718 C C . PHE A 1 87 ? -22.338 -3.251 18.203 1.00 92.75 87 PHE A C 1
ATOM 720 O O . PHE A 1 87 ? -21.134 -3.219 18.438 1.00 92.75 87 PHE A O 1
ATOM 727 N N . GLU A 1 88 ? -23.119 -4.254 18.576 1.00 94.50 88 GLU A N 1
ATOM 728 C CA . GLU A 1 88 ? -22.619 -5.435 19.271 1.00 94.50 88 GLU A CA 1
ATOM 729 C C . GLU A 1 88 ? -22.233 -6.532 18.273 1.00 94.50 88 GLU A C 1
ATOM 731 O O . GLU A 1 88 ? -22.958 -6.812 17.314 1.00 94.50 88 GLU A O 1
ATOM 736 N N . VAL A 1 89 ? -21.076 -7.156 18.486 1.00 92.94 89 VAL A N 1
ATOM 737 C CA . VAL A 1 89 ? -20.636 -8.305 17.689 1.00 92.94 89 VAL A CA 1
ATOM 738 C C . VAL A 1 89 ? -21.448 -9.537 18.095 1.00 92.94 89 VAL A C 1
ATOM 740 O O . VAL A 1 89 ? -21.315 -10.021 19.213 1.00 92.94 89 VAL A O 1
ATOM 743 N N . VAL A 1 90 ? -22.264 -10.070 17.179 1.00 93.44 90 VAL A N 1
ATOM 744 C CA . VAL A 1 90 ? -23.132 -11.241 17.440 1.00 93.44 90 VAL A CA 1
ATOM 745 C C . VAL A 1 90 ? -22.398 -12.569 17.227 1.00 93.44 90 VAL A C 1
ATOM 747 O O . VAL A 1 90 ? -22.599 -13.523 17.971 1.00 93.44 90 VAL A O 1
ATOM 750 N N . ALA A 1 91 ? -21.538 -12.644 16.212 1.00 89.81 91 ALA A N 1
ATOM 751 C CA . ALA A 1 91 ? -20.750 -13.831 15.902 1.00 89.81 91 ALA A CA 1
ATOM 752 C C . ALA A 1 91 ? -19.488 -13.449 15.118 1.00 89.81 91 ALA A C 1
ATOM 754 O O . ALA A 1 91 ? -19.495 -12.495 14.337 1.00 89.81 91 ALA A O 1
ATOM 755 N N . THR A 1 92 ? -18.416 -14.219 15.292 1.00 84.88 92 THR A N 1
ATOM 756 C CA . THR A 1 92 ? -17.211 -14.152 14.461 1.00 84.88 92 THR A CA 1
ATOM 757 C C . THR A 1 92 ? -17.241 -15.284 13.439 1.00 84.88 92 THR A C 1
ATOM 759 O O . THR A 1 92 ? -17.217 -16.461 13.788 1.00 84.88 92 THR A O 1
ATOM 762 N N . VAL A 1 93 ? -17.311 -14.934 12.156 1.00 85.38 93 VAL A N 1
ATOM 763 C CA . VAL A 1 93 ? -17.285 -15.896 11.047 1.00 85.38 93 VAL A CA 1
ATOM 764 C C . VAL A 1 93 ? -15.936 -15.811 10.332 1.00 85.38 93 VAL A C 1
ATOM 766 O O . VAL A 1 93 ? -15.614 -14.785 9.738 1.00 85.38 93 VAL A O 1
ATOM 769 N N . GLY A 1 94 ? -15.150 -16.891 10.415 1.00 75.69 94 GLY A N 1
ATOM 770 C CA . GLY A 1 94 ? -13.824 -17.024 9.797 1.00 75.69 94 GLY A CA 1
ATOM 771 C C . GLY A 1 94 ? -12.642 -16.718 10.730 1.00 75.69 94 GLY A C 1
ATOM 772 O O . GLY A 1 94 ? -12.753 -15.934 11.674 1.00 75.69 94 GLY A O 1
ATOM 773 N N . VAL A 1 95 ? -11.496 -17.349 10.456 1.00 67.12 95 VAL A N 1
ATOM 774 C CA . VAL A 1 95 ? -10.212 -17.030 11.101 1.00 67.12 95 VAL A CA 1
ATOM 775 C C . VAL A 1 95 ? -9.595 -15.847 10.354 1.00 67.12 95 VAL A C 1
ATOM 777 O O . VAL A 1 95 ? -9.492 -15.875 9.131 1.00 67.12 95 VAL A O 1
ATOM 780 N N . LYS A 1 96 ? -9.235 -14.784 11.081 1.00 58.19 96 LYS A N 1
ATOM 781 C CA . LYS A 1 96 ? -8.399 -13.705 10.543 1.00 58.19 96 LYS A CA 1
ATOM 782 C C . LYS A 1 96 ? -6.940 -14.106 10.754 1.00 58.19 96 LYS A C 1
ATOM 784 O O . LYS A 1 96 ? -6.459 -13.974 11.881 1.00 58.19 96 LYS A O 1
ATOM 789 N N . ASP A 1 97 ? -6.313 -14.633 9.706 1.00 44.38 97 ASP A N 1
ATOM 790 C CA . ASP A 1 97 ? -4.855 -14.799 9.622 1.00 44.38 97 ASP A CA 1
ATOM 791 C C . ASP A 1 97 ? -4.152 -13.440 9.458 1.00 44.38 97 ASP A C 1
ATOM 793 O O . ASP A 1 97 ? -4.724 -12.549 8.778 1.00 44.38 97 ASP A O 1
#